Protein AF-A0A317L642-F1 (afdb_monomer_lite)

Foldseek 3Di:
DPQDPVNVVVVVCVVPDPDPPLVVLVVVLVVLCPPPPPDDPVRSVVVNVVSCVVNVVVVVVVVVVVVVVVPD

Sequence (72 aa):
MNITPQEKHLIKALREATLPPLFVLIRIRNQILDDIENIEESRRHEIVKALEEYIGPLWEDYYEQNKLHSKD

Radius of gyration: 16.17 Å; chains: 1; bounding box: 31×33×45 Å

Secondary structure (DSSP, 8-state):
----HHHHHHHHHHHHS---HHHHHHHHHHHHHH-TTTS-HHHHHHHHHHHHHHHHHHHHHHHHHHHHHT--

pLDDT: mean 82.25, std 12.84, range [42.5, 96.25]

Structure (mmCIF, N/CA/C/O backbone):
data_AF-A0A317L642-F1
#
_entry.id   AF-A0A317L642-F1
#
loop_
_atom_site.group_PDB
_atom_site.id
_atom_site.type_symbol
_atom_site.label_atom_id
_atom_site.label_alt_id
_atom_site.label_comp_id
_atom_site.label_asym_id
_atom_site.label_entity_id
_atom_site.label_seq_id
_atom_site.pdbx_PDB_ins_code
_atom_site.Cartn_x
_atom_site.Cartn_y
_atom_site.Cartn_z
_atom_site.occupancy
_atom_site.B_iso_or_equiv
_atom_site.auth_seq_id
_atom_site.auth_comp_id
_atom_site.auth_asym_id
_atom_site.auth_atom_id
_atom_site.pdbx_PDB_model_num
ATOM 1 N N . MET A 1 1 ? -7.060 -22.023 -12.960 1.00 57.00 1 MET A N 1
ATOM 2 C CA . MET A 1 1 ? -6.717 -22.235 -11.536 1.00 57.00 1 MET A CA 1
ATOM 3 C C . MET A 1 1 ? -7.940 -22.767 -10.805 1.00 57.00 1 MET A C 1
ATOM 5 O O . MET A 1 1 ? -9.002 -22.169 -10.942 1.00 57.00 1 MET A O 1
ATOM 9 N N . ASN A 1 2 ? -7.809 -23.873 -10.066 1.00 80.00 2 ASN A N 1
ATOM 10 C CA . ASN A 1 2 ? -8.873 -24.384 -9.193 1.00 80.00 2 ASN A CA 1
ATOM 11 C C . ASN A 1 2 ? -8.798 -23.661 -7.846 1.00 80.00 2 ASN A C 1
ATOM 13 O O . ASN A 1 2 ? -8.042 -24.065 -6.973 1.00 80.00 2 ASN A O 1
ATOM 17 N N . ILE A 1 3 ? -9.557 -22.575 -7.716 1.00 81.00 3 ILE A N 1
ATOM 18 C CA . ILE A 1 3 ? -9.678 -21.820 -6.465 1.00 81.00 3 ILE A CA 1
ATOM 19 C C . ILE A 1 3 ? -10.519 -22.648 -5.485 1.00 81.00 3 ILE A C 1
ATOM 21 O O . ILE A 1 3 ? -11.657 -23.019 -5.795 1.00 81.00 3 ILE A O 1
ATOM 25 N N . THR A 1 4 ? -9.959 -22.938 -4.318 1.00 92.81 4 THR A N 1
ATOM 26 C CA . THR A 1 4 ? -10.595 -23.693 -3.236 1.00 92.81 4 THR A CA 1
ATOM 27 C C . THR A 1 4 ? -11.797 -22.942 -2.642 1.00 92.81 4 THR A C 1
ATOM 29 O O . THR A 1 4 ? -11.905 -21.715 -2.756 1.00 92.81 4 THR A O 1
ATOM 32 N N . PRO A 1 5 ? -12.735 -23.646 -1.982 1.00 89.12 5 PRO A N 1
ATOM 33 C CA . PRO A 1 5 ? -13.852 -23.005 -1.286 1.00 89.12 5 PRO A CA 1
ATOM 34 C C . PRO A 1 5 ? -13.410 -21.987 -0.225 1.00 89.12 5 PRO A C 1
ATOM 36 O O . PRO A 1 5 ? -14.047 -20.945 -0.080 1.00 89.12 5 PRO A O 1
ATOM 39 N N . GLN A 1 6 ? -12.310 -22.263 0.481 1.00 82.81 6 GLN A N 1
ATOM 40 C CA . GLN A 1 6 ? -11.718 -21.374 1.481 1.00 82.81 6 GLN A CA 1
ATOM 41 C C . GLN A 1 6 ? -11.202 -20.087 0.836 1.00 82.81 6 GLN A C 1
ATOM 43 O O . GLN A 1 6 ? -11.534 -18.994 1.291 1.00 82.81 6 GLN A O 1
ATOM 48 N N . GLU A 1 7 ? -10.463 -20.204 -0.268 1.00 80.38 7 GLU A N 1
ATOM 49 C CA . GLU A 1 7 ? -9.976 -19.047 -1.024 1.00 80.38 7 GLU A CA 1
ATOM 50 C C . GLU A 1 7 ? -11.137 -18.217 -1.588 1.00 80.38 7 GLU A C 1
ATOM 52 O O . GLU A 1 7 ? -11.106 -16.991 -1.517 1.00 80.38 7 GLU A O 1
ATOM 57 N N . LYS A 1 8 ? -12.215 -18.850 -2.072 1.00 83.06 8 LYS A N 1
ATOM 58 C CA . LYS A 1 8 ? -13.427 -18.125 -2.496 1.00 83.06 8 LYS A CA 1
ATOM 59 C C . LYS A 1 8 ? -14.078 -17.351 -1.351 1.00 83.06 8 LYS A C 1
ATOM 61 O O . LYS A 1 8 ? -14.502 -16.216 -1.561 1.00 83.06 8 LYS A O 1
ATOM 66 N N . HIS A 1 9 ? -14.166 -17.950 -0.164 1.00 76.56 9 HIS A N 1
ATOM 67 C CA . HIS A 1 9 ? -14.729 -17.290 1.015 1.00 76.56 9 HIS A CA 1
ATOM 68 C C . HIS A 1 9 ? -13.882 -16.093 1.445 1.00 76.56 9 HIS A C 1
ATOM 70 O O . HIS A 1 9 ? -14.425 -15.021 1.700 1.00 76.56 9 HIS A O 1
ATOM 76 N N . LEU A 1 10 ? -12.559 -16.258 1.449 1.00 69.81 10 LEU A N 1
ATOM 77 C CA . LEU A 1 10 ? -11.612 -15.191 1.750 1.00 69.81 10 LEU A CA 1
ATOM 78 C C . LEU A 1 10 ? -11.727 -14.036 0.746 1.00 69.81 10 LEU A C 1
ATOM 80 O O . LEU A 1 10 ? -11.855 -12.884 1.145 1.00 69.81 10 LEU A O 1
ATOM 84 N N . ILE A 1 11 ? -11.749 -14.333 -0.557 1.00 75.94 11 ILE A N 1
ATOM 85 C CA . ILE A 1 11 ? -11.898 -13.321 -1.615 1.00 75.94 11 ILE A CA 1
ATOM 86 C C . ILE A 1 11 ? -13.222 -12.565 -1.469 1.00 75.94 11 ILE A C 1
ATOM 88 O O . ILE A 1 11 ? -13.254 -11.346 -1.636 1.00 75.94 11 ILE A O 1
ATOM 92 N N . LYS A 1 12 ? -14.314 -13.272 -1.153 1.00 73.44 12 LYS A N 1
ATOM 93 C CA . LYS A 1 12 ? -15.621 -12.655 -0.919 1.00 73.44 12 LYS A CA 1
ATOM 94 C C . LYS A 1 12 ? -15.581 -11.721 0.295 1.00 73.44 12 LYS A C 1
ATOM 96 O O . LYS A 1 12 ? -15.952 -10.562 0.156 1.00 73.44 12 LYS A O 1
ATOM 101 N N . ALA A 1 13 ? -15.044 -12.185 1.423 1.00 67.19 13 ALA A N 1
ATOM 102 C CA . ALA A 1 13 ? -14.905 -11.383 2.637 1.00 67.19 13 ALA A CA 1
ATOM 103 C C . ALA A 1 13 ? -14.043 -10.129 2.412 1.00 67.19 13 ALA A C 1
ATOM 105 O O . ALA A 1 13 ? -14.415 -9.043 2.837 1.00 67.19 13 ALA A O 1
ATOM 106 N N . LEU A 1 14 ? -12.934 -10.246 1.676 1.00 66.81 14 LEU A N 1
ATOM 107 C CA . LEU A 1 14 ? -12.076 -9.108 1.328 1.00 66.81 14 LEU A CA 1
ATOM 108 C C . LEU A 1 14 ? -12.755 -8.107 0.385 1.00 66.81 14 LEU A C 1
ATOM 110 O O . LEU A 1 14 ? -12.450 -6.920 0.436 1.00 66.81 14 LEU A O 1
ATOM 114 N N . ARG A 1 15 ? -13.645 -8.576 -0.498 1.00 67.88 15 ARG A N 1
ATOM 115 C CA . ARG A 1 15 ? -14.388 -7.722 -1.436 1.00 67.88 15 ARG A CA 1
ATOM 116 C C . ARG A 1 15 ? -15.553 -7.001 -0.752 1.00 67.88 15 ARG A C 1
ATOM 118 O O . ARG A 1 15 ? -15.896 -5.896 -1.152 1.00 67.88 15 ARG A O 1
ATOM 125 N N . GLU A 1 16 ? -16.155 -7.636 0.246 1.00 67.75 16 GLU A N 1
ATOM 126 C CA . GLU A 1 16 ? -17.236 -7.070 1.061 1.00 67.75 16 GLU A CA 1
ATOM 127 C C . GLU A 1 16 ? -16.703 -6.183 2.194 1.00 67.75 16 GLU A C 1
ATOM 129 O O . GLU A 1 16 ? -17.417 -5.308 2.679 1.00 67.75 16 GLU A O 1
ATOM 134 N N . ALA A 1 17 ? -15.440 -6.362 2.590 1.00 61.75 17 ALA A N 1
ATOM 135 C CA . ALA A 1 17 ? -14.784 -5.500 3.554 1.00 61.75 17 ALA A CA 1
ATOM 136 C C . ALA A 1 17 ? -14.598 -4.091 2.976 1.00 61.75 17 ALA A C 1
ATOM 138 O O . ALA A 1 17 ? -13.840 -3.870 2.029 1.00 61.75 17 ALA A O 1
ATOM 139 N N . THR A 1 18 ? -15.230 -3.106 3.611 1.00 64.44 18 THR A N 1
ATOM 140 C CA . THR A 1 18 ? -14.855 -1.698 3.471 1.00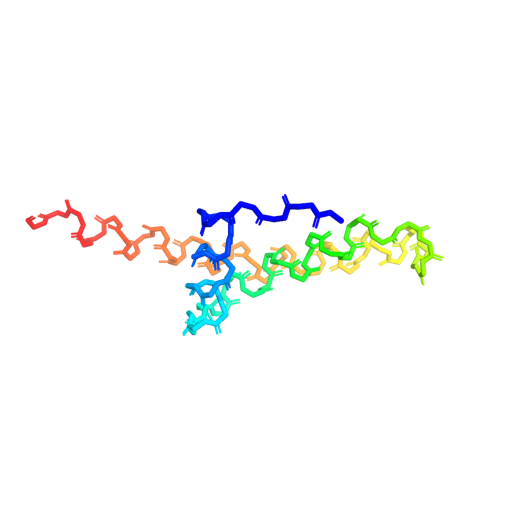 64.44 18 THR A CA 1
ATOM 141 C C . THR A 1 18 ? -13.519 -1.497 4.179 1.00 64.44 18 THR A C 1
ATOM 143 O O . THR A 1 18 ? -13.473 -1.104 5.345 1.00 64.44 18 THR A O 1
ATOM 146 N N . LEU A 1 19 ? -12.430 -1.871 3.503 1.00 66.62 19 LEU A N 1
ATOM 147 C CA . LEU A 1 19 ? -11.090 -1.784 4.067 1.00 66.62 19 LEU A CA 1
ATOM 148 C C . LEU A 1 19 ? -10.807 -0.340 4.506 1.00 66.62 19 LEU A C 1
ATOM 150 O O . LEU A 1 19 ? -11.021 0.584 3.714 1.00 66.62 19 LEU A O 1
ATOM 154 N N . PRO A 1 20 ? -10.310 -0.131 5.739 1.00 75.56 20 PRO A N 1
ATOM 155 C CA . PRO A 1 20 ? -9.906 1.193 6.182 1.00 75.56 20 PRO A CA 1
ATOM 156 C C . PRO A 1 20 ? -8.859 1.802 5.233 1.00 75.56 20 PRO A C 1
ATOM 158 O O . PRO A 1 20 ? -8.052 1.054 4.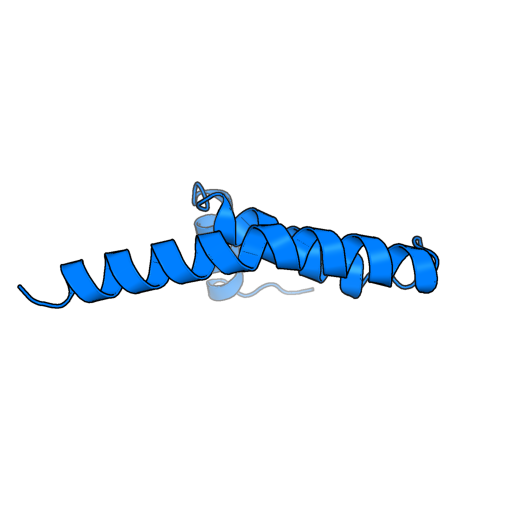666 1.00 75.56 20 PRO A O 1
ATOM 161 N N . PRO A 1 21 ? -8.818 3.141 5.088 1.00 78.75 21 PRO A N 1
ATOM 162 C CA . PRO A 1 21 ? -7.917 3.834 4.161 1.00 78.75 21 PRO A CA 1
ATOM 163 C C . PRO A 1 21 ? -6.453 3.373 4.236 1.00 78.75 21 PRO A C 1
ATOM 165 O O . PRO A 1 21 ? -5.812 3.194 3.204 1.00 78.75 21 PRO A O 1
ATOM 168 N N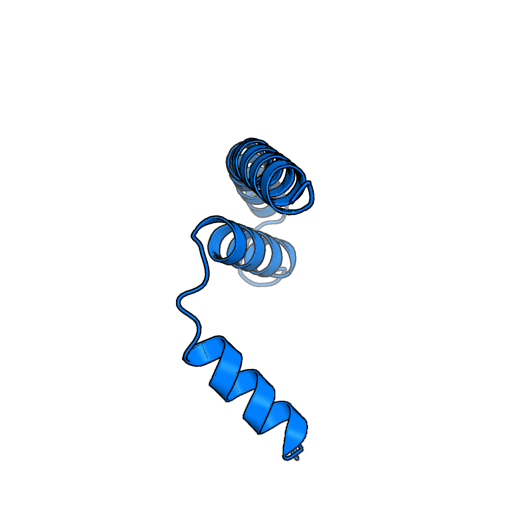 . LEU A 1 22 ? -5.955 3.080 5.442 1.00 85.19 22 LEU A N 1
ATOM 169 C CA . LEU A 1 22 ? -4.617 2.530 5.677 1.00 85.19 22 LEU A CA 1
ATOM 170 C C . LEU A 1 22 ? -4.344 1.239 4.882 1.00 85.19 22 LEU A C 1
ATOM 172 O O . LEU A 1 22 ? -3.331 1.131 4.194 1.00 85.19 22 LEU A O 1
ATOM 176 N N . PHE A 1 23 ? -5.254 0.263 4.927 1.00 85.31 23 PHE A N 1
ATOM 177 C CA . PHE A 1 23 ? -5.065 -1.025 4.249 1.00 85.31 23 PHE A CA 1
ATOM 178 C C . PHE A 1 23 ? -5.131 -0.891 2.725 1.00 85.31 23 PHE A C 1
ATOM 180 O O . PHE A 1 23 ? -4.444 -1.619 2.005 1.00 85.31 23 PHE A O 1
ATOM 187 N N . VAL A 1 24 ? -5.923 0.061 2.225 1.00 86.31 24 VAL A N 1
ATOM 188 C CA . VAL A 1 24 ? -5.975 0.389 0.795 1.00 86.31 24 VAL A CA 1
ATOM 189 C C . VAL A 1 24 ? -4.646 0.992 0.337 1.00 86.31 24 VAL A C 1
ATOM 191 O O . VAL A 1 24 ? -4.108 0.561 -0.682 1.00 86.31 24 VAL A O 1
ATOM 194 N N . LEU A 1 25 ? -4.073 1.920 1.108 1.00 87.50 25 LEU A N 1
ATOM 195 C CA . LEU A 1 25 ? -2.778 2.534 0.801 1.00 87.50 25 LEU A CA 1
ATOM 196 C C . LEU A 1 25 ? -1.636 1.508 0.806 1.00 87.50 25 LEU A C 1
ATOM 198 O O . LEU A 1 25 ? -0.840 1.488 -0.130 1.00 87.50 25 LEU A O 1
ATOM 202 N N . ILE A 1 26 ? -1.601 0.600 1.788 1.00 90.00 26 ILE A N 1
ATOM 203 C CA . ILE A 1 26 ? -0.618 -0.498 1.841 1.00 90.00 26 ILE A CA 1
ATOM 204 C C . ILE A 1 26 ? -0.735 -1.401 0.608 1.00 90.00 26 ILE A C 1
ATOM 206 O O . ILE A 1 26 ? 0.271 -1.760 -0.005 1.00 90.00 26 ILE A O 1
ATOM 210 N N . ARG A 1 27 ? -1.964 -1.752 0.209 1.00 90.69 27 ARG A N 1
ATOM 211 C CA . ARG A 1 27 ? -2.195 -2.567 -0.988 1.00 90.69 27 ARG A CA 1
ATOM 212 C C . ARG A 1 27 ? -1.673 -1.875 -2.245 1.00 90.69 27 ARG A C 1
ATOM 214 O O . ARG A 1 27 ? -0.975 -2.517 -3.023 1.00 90.69 27 ARG A O 1
ATOM 221 N N . ILE A 1 28 ? -1.993 -0.595 -2.432 1.00 90.00 28 ILE A N 1
ATOM 222 C CA . ILE A 1 28 ? -1.524 0.189 -3.582 1.00 90.00 28 ILE A CA 1
ATOM 223 C C . ILE A 1 28 ? 0.006 0.259 -3.583 1.00 90.00 28 ILE A C 1
ATOM 225 O O . ILE A 1 28 ? 0.623 0.004 -4.613 1.00 90.00 28 ILE A O 1
ATOM 229 N N . ARG A 1 29 ? 0.630 0.518 -2.427 1.00 94.62 29 ARG A N 1
ATOM 230 C CA . ARG A 1 29 ? 2.092 0.543 -2.280 1.00 94.62 29 ARG A CA 1
ATOM 231 C C . ARG A 1 29 ? 2.736 -0.770 -2.723 1.00 94.62 29 ARG A C 1
ATOM 233 O O . ARG A 1 29 ? 3.724 -0.734 -3.449 1.00 94.62 29 ARG A O 1
ATOM 240 N N . ASN A 1 30 ? 2.165 -1.913 -2.346 1.00 93.62 30 ASN A N 1
ATOM 241 C CA . ASN A 1 30 ? 2.680 -3.221 -2.762 1.00 93.62 30 ASN A CA 1
ATOM 242 C C . ASN A 1 30 ? 2.459 -3.488 -4.254 1.00 93.62 30 ASN A C 1
ATOM 244 O O . ASN A 1 30 ? 3.378 -3.933 -4.925 1.00 93.62 30 ASN A O 1
ATOM 248 N N . GLN A 1 31 ? 1.286 -3.143 -4.794 1.00 92.62 31 GLN A N 1
ATOM 249 C CA . GLN A 1 31 ? 1.027 -3.274 -6.231 1.00 92.62 31 GLN A CA 1
ATOM 250 C C . GLN A 1 31 ? 2.022 -2.467 -7.067 1.00 92.62 31 GLN A C 1
ATOM 252 O O . GLN A 1 31 ? 2.496 -2.960 -8.079 1.00 92.62 31 GLN A O 1
ATOM 257 N N . ILE A 1 32 ? 2.353 -1.250 -6.631 1.00 92.06 32 ILE A N 1
ATOM 258 C CA . ILE A 1 32 ? 3.323 -0.398 -7.321 1.00 92.06 32 ILE A CA 1
ATOM 259 C C . ILE A 1 32 ? 4.738 -0.949 -7.163 1.00 92.06 32 ILE A C 1
ATOM 261 O O . ILE A 1 32 ? 5.480 -0.944 -8.138 1.00 92.06 32 ILE A O 1
ATOM 265 N N . LEU A 1 33 ? 5.113 -1.447 -5.978 1.00 92.38 33 LEU A N 1
ATOM 266 C CA . LEU A 1 33 ? 6.424 -2.067 -5.763 1.00 92.38 33 LEU A CA 1
ATOM 267 C C . LEU A 1 33 ? 6.640 -3.305 -6.655 1.00 92.38 33 LEU A C 1
ATOM 269 O O . LEU A 1 33 ? 7.755 -3.520 -7.129 1.00 92.38 33 LEU A O 1
ATOM 273 N N . ASP A 1 34 ? 5.587 -4.082 -6.893 1.00 93.94 34 ASP A N 1
ATOM 274 C CA . ASP A 1 34 ? 5.651 -5.307 -7.694 1.00 93.94 34 ASP A CA 1
ATOM 275 C C . ASP A 1 34 ? 5.477 -5.049 -9.206 1.00 93.94 34 ASP A C 1
ATOM 277 O O . ASP A 1 34 ? 5.702 -5.950 -10.017 1.00 93.94 34 ASP A O 1
ATOM 281 N N . ASP A 1 35 ? 5.107 -3.828 -9.613 1.00 88.31 35 ASP A N 1
ATOM 282 C CA . ASP A 1 35 ? 4.948 -3.450 -11.021 1.00 88.31 35 ASP A CA 1
ATOM 283 C C . ASP A 1 35 ? 6.309 -3.165 -11.675 1.00 88.31 35 ASP A C 1
ATOM 285 O O . ASP A 1 35 ? 6.790 -2.028 -11.768 1.00 88.31 35 ASP A O 1
ATOM 289 N N . ILE A 1 36 ? 6.961 -4.248 -12.093 1.00 85.12 36 ILE A N 1
ATOM 290 C CA . ILE A 1 36 ? 8.251 -4.220 -12.792 1.00 85.12 36 ILE A CA 1
ATOM 291 C C . ILE A 1 36 ? 8.120 -4.023 -14.306 1.00 85.12 36 ILE A C 1
ATOM 293 O O . ILE A 1 36 ? 9.127 -3.773 -14.962 1.00 85.12 36 ILE A O 1
ATOM 297 N N . GLU A 1 37 ? 6.909 -4.140 -14.858 1.00 89.50 37 GLU A N 1
ATOM 298 C CA . GLU A 1 37 ? 6.670 -4.102 -16.307 1.00 89.50 37 GLU A CA 1
ATOM 299 C C . GLU A 1 37 ? 6.175 -2.734 -16.794 1.00 89.50 37 GLU A C 1
ATOM 301 O O . GLU A 1 37 ? 6.538 -2.318 -17.892 1.00 89.50 37 GLU A O 1
ATOM 306 N N . ASN A 1 38 ? 5.362 -2.025 -16.002 1.00 91.06 38 ASN A N 1
ATOM 307 C CA . ASN A 1 38 ? 4.679 -0.803 -16.451 1.00 91.06 38 ASN A CA 1
ATOM 308 C C . ASN A 1 38 ? 5.234 0.478 -15.814 1.00 91.06 38 ASN A C 1
ATOM 310 O O . ASN A 1 38 ? 4.869 1.579 -16.235 1.00 91.06 38 ASN A O 1
ATOM 314 N N . ILE A 1 39 ? 6.096 0.358 -14.799 1.00 88.75 39 ILE A N 1
ATOM 315 C CA . ILE A 1 39 ? 6.661 1.495 -14.069 1.00 88.75 39 ILE A CA 1
ATOM 316 C C . ILE A 1 39 ? 8.186 1.386 -14.036 1.00 88.75 39 ILE A C 1
ATOM 318 O O . ILE A 1 39 ? 8.754 0.413 -13.540 1.00 88.75 39 ILE A O 1
ATOM 322 N N . GLU A 1 40 ? 8.848 2.438 -14.518 1.00 94.00 40 GLU A N 1
ATOM 323 C CA . GLU A 1 40 ? 10.299 2.611 -14.407 1.00 94.00 40 GLU A CA 1
ATOM 324 C C . GLU A 1 40 ? 10.759 2.512 -12.947 1.00 94.00 40 GLU A C 1
ATOM 326 O O . GLU A 1 40 ? 10.139 3.075 -12.044 1.00 94.00 40 GLU A O 1
ATOM 331 N N . GLU A 1 41 ? 11.876 1.830 -12.699 1.00 92.19 41 GLU A N 1
ATOM 332 C CA . GLU A 1 41 ? 12.329 1.506 -11.341 1.00 92.19 41 GLU A CA 1
ATOM 333 C C . GLU A 1 41 ? 12.542 2.733 -10.446 1.00 92.19 41 GLU A C 1
ATOM 335 O O . GLU A 1 41 ? 12.128 2.734 -9.283 1.00 92.19 41 GLU A O 1
ATOM 340 N N . SER A 1 42 ? 13.142 3.797 -10.984 1.00 92.06 42 SER A N 1
ATOM 341 C CA . SER A 1 42 ? 13.342 5.055 -10.257 1.00 92.06 42 SER A CA 1
ATOM 342 C C . SER A 1 42 ? 12.008 5.680 -9.852 1.00 92.06 42 SER A C 1
ATOM 344 O O . SER A 1 42 ? 11.818 6.073 -8.700 1.00 92.06 42 SER A O 1
ATOM 346 N N . ARG A 1 43 ? 11.044 5.692 -10.776 1.00 93.00 43 ARG A N 1
ATOM 347 C CA . ARG A 1 43 ? 9.709 6.237 -10.541 1.00 93.00 43 ARG A CA 1
ATOM 348 C C . ARG A 1 43 ? 8.916 5.393 -9.549 1.00 93.00 43 ARG A C 1
ATOM 350 O O . ARG A 1 43 ? 8.224 5.941 -8.695 1.00 93.00 43 ARG A O 1
ATOM 357 N N . ARG A 1 44 ? 9.046 4.070 -9.625 1.00 94.25 44 ARG A N 1
ATOM 358 C CA . ARG A 1 44 ? 8.473 3.133 -8.658 1.00 94.25 44 ARG A CA 1
ATOM 359 C C . ARG A 1 44 ? 8.978 3.428 -7.248 1.00 94.25 44 ARG A C 1
ATOM 361 O O . ARG A 1 44 ? 8.168 3.543 -6.333 1.00 94.25 44 ARG A O 1
ATOM 368 N N . HIS A 1 45 ? 10.286 3.628 -7.087 1.00 92.81 45 HIS A N 1
ATOM 369 C CA . HIS A 1 45 ? 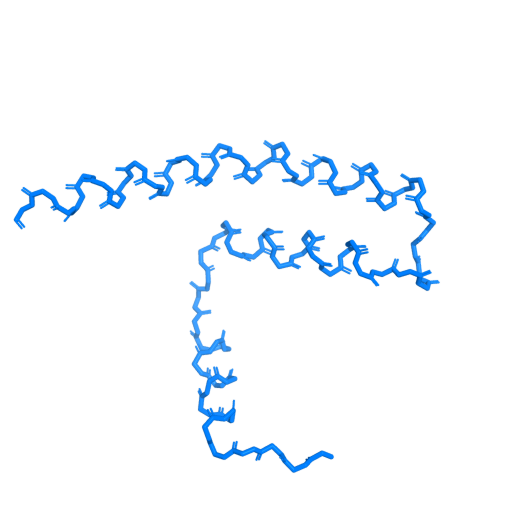10.889 3.984 -5.800 1.00 92.81 45 HIS A CA 1
ATOM 370 C C . HIS A 1 45 ? 10.355 5.310 -5.243 1.00 92.81 45 HIS A C 1
ATOM 372 O O . HIS A 1 45 ? 10.012 5.382 -4.064 1.00 92.81 45 HIS A O 1
ATOM 378 N N . GLU A 1 46 ? 10.246 6.347 -6.077 1.00 96.25 46 GLU A N 1
ATOM 379 C CA . GLU A 1 46 ? 9.685 7.642 -5.667 1.00 96.25 46 GLU A CA 1
ATOM 380 C C . GLU A 1 46 ? 8.242 7.516 -5.173 1.00 96.25 46 GLU A C 1
ATOM 382 O O . GLU A 1 46 ? 7.890 8.063 -4.128 1.00 96.25 46 GLU A O 1
ATOM 387 N N . ILE A 1 47 ? 7.406 6.782 -5.912 1.00 93.81 47 ILE A N 1
ATOM 388 C CA . ILE A 1 47 ? 5.995 6.605 -5.563 1.00 93.81 47 ILE A CA 1
ATOM 389 C C . ILE A 1 47 ? 5.852 5.778 -4.283 1.00 93.81 47 ILE A C 1
ATOM 391 O O . ILE A 1 47 ? 5.068 6.142 -3.408 1.00 93.81 47 ILE A O 1
ATOM 395 N N . VAL A 1 48 ? 6.618 4.690 -4.147 1.00 95.06 48 VAL A N 1
ATOM 396 C CA . VAL A 1 48 ? 6.626 3.859 -2.934 1.00 95.06 48 VAL A CA 1
ATOM 397 C C . VAL A 1 48 ? 7.034 4.688 -1.721 1.00 95.06 48 VAL A C 1
ATOM 399 O O . VAL A 1 48 ? 6.331 4.657 -0.714 1.00 95.06 48 VAL A O 1
ATOM 402 N N . LYS A 1 49 ? 8.100 5.487 -1.835 1.00 96.00 49 LYS A N 1
ATOM 403 C CA . LYS A 1 49 ? 8.555 6.359 -0.750 1.00 96.00 49 LYS A CA 1
ATOM 404 C C . LYS A 1 49 ? 7.489 7.383 -0.353 1.00 96.00 49 LYS A C 1
ATOM 406 O O . LYS A 1 49 ? 7.213 7.543 0.830 1.00 96.00 49 LYS A O 1
ATOM 411 N N . ALA A 1 50 ? 6.851 8.032 -1.328 1.00 95.50 50 ALA A N 1
ATOM 412 C CA . ALA A 1 50 ? 5.765 8.969 -1.051 1.00 95.50 50 ALA A CA 1
ATOM 413 C C . ALA A 1 50 ? 4.590 8.279 -0.335 1.00 95.50 50 ALA A C 1
ATOM 415 O O . ALA A 1 50 ? 4.045 8.821 0.619 1.00 95.50 50 ALA A O 1
ATOM 416 N N . LEU A 1 51 ? 4.211 7.064 -0.749 1.00 93.31 51 LEU A N 1
ATOM 417 C CA . LEU A 1 51 ? 3.160 6.294 -0.077 1.00 93.31 51 LEU A CA 1
ATOM 418 C C . LEU A 1 51 ? 3.544 5.912 1.356 1.00 93.31 51 LEU A C 1
ATOM 420 O O . LEU A 1 51 ? 2.692 5.965 2.240 1.00 93.31 51 LEU A O 1
ATOM 424 N N . GLU A 1 52 ? 4.804 5.556 1.602 1.00 94.81 52 GLU A N 1
ATOM 425 C CA . GLU A 1 52 ? 5.314 5.233 2.939 1.00 94.81 52 GLU A CA 1
ATOM 426 C C . GLU A 1 52 ? 5.233 6.428 3.901 1.00 94.81 52 GLU A C 1
ATOM 428 O O . GLU A 1 52 ? 4.864 6.239 5.060 1.00 94.81 52 GLU A O 1
ATOM 433 N N . GLU A 1 53 ? 5.461 7.654 3.416 1.00 94.31 53 GLU A N 1
ATOM 434 C CA . GLU A 1 53 ? 5.294 8.887 4.205 1.00 94.31 53 GLU A CA 1
ATOM 435 C C . GLU A 1 53 ? 3.839 9.104 4.666 1.00 94.31 53 GLU A C 1
ATOM 437 O O . GLU A 1 53 ? 3.615 9.622 5.759 1.00 94.31 53 GLU A O 1
ATOM 442 N N . TYR A 1 54 ? 2.843 8.661 3.888 1.00 90.12 54 TYR A N 1
ATOM 443 C CA . TYR A 1 54 ? 1.428 8.703 4.290 1.00 90.12 54 TYR A CA 1
ATOM 444 C C . TYR A 1 54 ? 1.002 7.496 5.138 1.00 90.12 54 TYR A C 1
ATOM 446 O O . TYR A 1 54 ? 0.159 7.630 6.024 1.00 90.12 54 TYR A O 1
ATOM 454 N N . ILE A 1 55 ? 1.553 6.309 4.864 1.00 91.44 55 ILE A N 1
ATOM 455 C CA . ILE A 1 55 ? 1.215 5.071 5.581 1.00 91.44 55 ILE A CA 1
ATOM 456 C C . ILE A 1 55 ? 1.740 5.109 7.016 1.00 91.44 55 ILE A C 1
ATOM 458 O O . ILE A 1 55 ? 1.026 4.666 7.912 1.00 91.44 55 ILE A O 1
ATOM 462 N N . GLY A 1 56 ? 2.950 5.633 7.240 1.00 90.94 56 GLY A N 1
ATOM 463 C CA . GLY A 1 56 ? 3.603 5.649 8.554 1.00 90.94 56 GLY A CA 1
ATOM 464 C C . GLY A 1 56 ? 2.717 6.221 9.669 1.00 90.94 56 GLY A C 1
ATOM 465 O O . GLY A 1 56 ? 2.369 5.474 10.584 1.00 90.94 56 GLY A O 1
ATOM 466 N N . PRO A 1 57 ? 2.263 7.485 9.567 1.00 90.62 57 PRO A N 1
ATOM 467 C CA . PRO A 1 57 ? 1.401 8.096 10.581 1.00 90.62 57 PRO A CA 1
ATOM 468 C C . PRO A 1 57 ? 0.077 7.346 10.782 1.00 90.62 57 PRO A C 1
ATOM 470 O O . PRO A 1 57 ? -0.351 7.117 11.907 1.00 90.62 57 PRO A O 1
ATOM 473 N N . LEU A 1 58 ? -0.552 6.888 9.694 1.00 87.38 58 LEU A N 1
ATOM 474 C CA . LEU A 1 58 ? -1.807 6.135 9.770 1.00 87.38 58 LEU A CA 1
ATOM 475 C C . LEU A 1 58 ? -1.633 4.778 10.468 1.00 87.38 58 LEU A C 1
ATOM 477 O O . LEU A 1 58 ? -2.549 4.305 11.142 1.00 87.38 58 LEU A O 1
ATOM 481 N N . TRP A 1 59 ? -0.475 4.139 10.293 1.00 88.38 59 TRP A N 1
ATOM 482 C CA . TRP A 1 59 ? -0.134 2.891 10.965 1.00 88.38 59 TRP A CA 1
ATOM 483 C C . TRP A 1 59 ? 0.091 3.101 12.465 1.00 88.38 59 TRP A C 1
ATOM 485 O O . TRP A 1 59 ? -0.402 2.307 13.268 1.00 88.38 59 TRP A O 1
ATOM 495 N N . GLU A 1 60 ? 0.788 4.174 12.842 1.00 87.50 60 GLU A N 1
ATOM 496 C CA . GLU A 1 60 ? 0.979 4.572 14.242 1.00 87.50 60 GLU A CA 1
ATOM 497 C C . GLU A 1 60 ? -0.364 4.857 14.927 1.00 87.50 60 GLU A C 1
ATOM 499 O O . GLU A 1 60 ? -0.656 4.266 15.969 1.00 87.50 60 GLU A O 1
ATOM 504 N N . ASP A 1 61 ? -1.226 5.659 14.294 1.00 85.38 61 ASP A N 1
ATOM 505 C CA . ASP A 1 61 ? -2.572 5.966 14.789 1.00 85.38 61 ASP A CA 1
ATOM 506 C C . ASP A 1 61 ? -3.417 4.698 14.971 1.00 85.38 61 ASP A C 1
ATOM 508 O O . ASP A 1 61 ? -4.057 4.506 16.009 1.00 85.38 61 ASP A O 1
ATOM 512 N N . TYR A 1 62 ? -3.404 3.797 13.982 1.00 83.56 62 TYR A N 1
ATOM 513 C CA . TYR A 1 62 ? -4.106 2.515 14.060 1.00 83.56 62 TYR A CA 1
ATOM 514 C C . TYR A 1 62 ? -3.596 1.657 15.224 1.00 83.56 62 TYR A C 1
ATOM 516 O O . TYR A 1 62 ? -4.389 1.042 15.944 1.00 83.56 62 TYR A O 1
ATOM 524 N N . TYR A 1 63 ? -2.280 1.590 15.423 1.00 81.25 63 TYR A N 1
ATOM 525 C CA . TYR A 1 63 ? -1.693 0.779 16.483 1.00 81.25 63 TYR A CA 1
ATOM 526 C C . TYR A 1 63 ? -2.018 1.337 17.873 1.00 81.25 63 TYR A C 1
ATOM 528 O O . TYR A 1 63 ? -2.433 0.580 18.752 1.00 81.25 63 TYR A O 1
ATOM 536 N N . GLU A 1 64 ? -1.907 2.651 18.073 1.00 82.81 64 GLU A N 1
ATOM 537 C CA . GLU A 1 64 ? -2.225 3.291 19.354 1.00 82.81 64 GLU A CA 1
ATOM 538 C C . GLU A 1 64 ? -3.721 3.196 19.696 1.00 82.81 64 GLU A C 1
ATOM 540 O O . GLU A 1 64 ? -4.070 2.893 20.840 1.00 82.81 64 GLU A O 1
ATOM 545 N N . GLN A 1 65 ? -4.617 3.325 18.711 1.00 75.69 65 GLN A N 1
ATOM 546 C CA . GLN A 1 65 ? -6.056 3.101 18.911 1.00 75.69 65 GLN A CA 1
ATOM 547 C C . GLN A 1 65 ? -6.367 1.658 19.342 1.00 75.69 65 GLN A C 1
ATOM 549 O O . GLN A 1 65 ? -7.144 1.438 20.273 1.00 75.69 65 GLN A O 1
ATOM 554 N N . ASN A 1 66 ? -5.727 0.661 18.725 1.00 68.38 66 ASN A N 1
ATOM 555 C CA . ASN A 1 66 ? -5.914 -0.745 19.106 1.00 68.38 66 ASN A CA 1
ATOM 556 C C . ASN A 1 66 ? -5.303 -1.082 20.474 1.00 68.38 66 ASN A C 1
ATOM 558 O O . ASN A 1 66 ? -5.821 -1.932 21.203 1.00 68.38 66 ASN A O 1
ATOM 562 N N . LYS A 1 67 ? -4.216 -0.405 20.852 1.00 66.06 67 LYS A N 1
ATOM 563 C CA . LYS A 1 67 ? -3.575 -0.550 22.162 1.00 66.06 67 LYS A CA 1
ATOM 564 C C . LYS A 1 67 ? -4.423 0.052 23.284 1.00 66.06 67 LYS A C 1
ATOM 566 O O . LYS A 1 67 ? -4.426 -0.492 24.387 1.00 66.06 67 LYS A O 1
ATOM 571 N N . LEU A 1 68 ? -5.159 1.132 23.002 1.00 57.78 68 LEU A N 1
ATOM 572 C CA . LEU A 1 68 ? -6.169 1.685 23.908 1.00 57.78 68 LEU A CA 1
ATOM 573 C C . LEU A 1 68 ? -7.360 0.735 24.082 1.00 57.78 68 LEU A C 1
ATOM 575 O O . LEU A 1 68 ? -7.772 0.496 25.210 1.00 57.78 68 LEU A O 1
ATOM 579 N N . HIS A 1 69 ? -7.861 0.142 22.995 1.00 53.94 69 HIS A N 1
ATOM 580 C CA . HIS A 1 69 ? -8.994 -0.791 23.042 1.00 53.94 69 HIS A CA 1
ATOM 581 C C .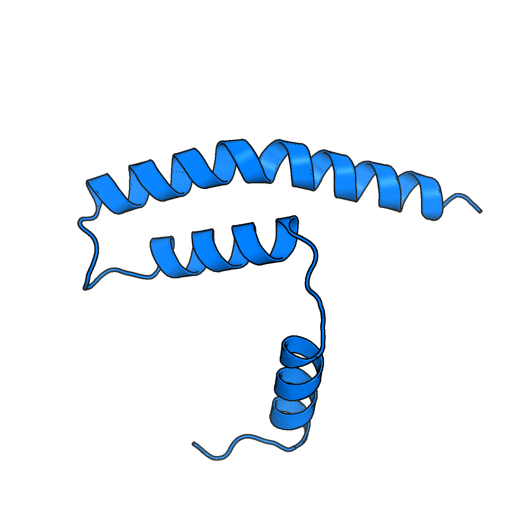 HIS A 1 69 ? -8.673 -2.169 23.647 1.00 53.94 69 HIS A C 1
ATOM 583 O O . HIS A 1 69 ? -9.589 -2.921 23.958 1.00 53.94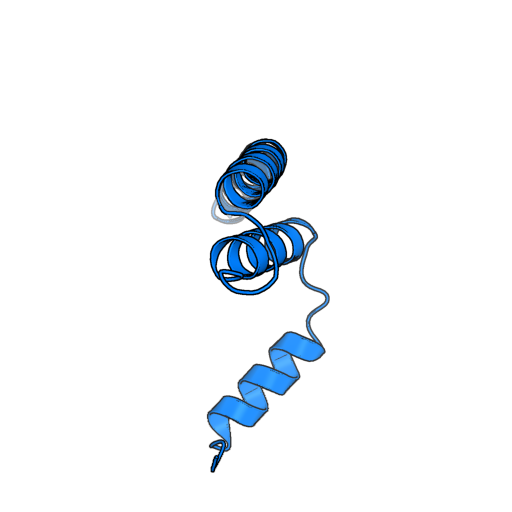 69 HIS A O 1
ATOM 589 N N . SER A 1 70 ? -7.395 -2.508 23.834 1.00 53.62 70 SER A N 1
ATOM 590 C CA . SER A 1 70 ? -6.966 -3.769 24.464 1.00 53.62 70 SER A CA 1
ATOM 591 C C . SER A 1 70 ? -6.767 -3.665 25.986 1.00 53.62 70 SER A C 1
ATOM 593 O O . SER A 1 70 ? -6.259 -4.606 26.594 1.00 53.62 70 SER A O 1
ATOM 595 N N . LYS A 1 71 ? -7.088 -2.516 26.601 1.00 51.28 71 LYS A N 1
ATOM 596 C CA . LYS A 1 71 ? -6.936 -2.273 28.047 1.00 51.28 71 LYS A CA 1
ATOM 597 C C . LYS A 1 71 ? -8.233 -2.376 28.863 1.00 51.28 71 LYS A C 1
ATOM 599 O O . LYS A 1 71 ? -8.171 -2.094 30.058 1.00 51.28 71 LYS A O 1
ATOM 604 N N . ASP A 1 72 ? -9.337 -2.808 28.258 1.00 42.50 72 ASP A N 1
ATOM 605 C CA . ASP A 1 72 ? -10.621 -3.036 28.939 1.00 42.50 72 ASP A CA 1
ATOM 606 C C . ASP A 1 72 ? -10.871 -4.523 29.239 1.00 42.50 72 ASP A C 1
ATOM 608 O O . ASP A 1 72 ? -10.670 -5.361 28.327 1.00 42.50 72 ASP A O 1
#

Organism: NCBI:txid178340